Protein AF-A0A2M7TSV4-F1 (afdb_monomer_lite)

Foldseek 3Di:
DFWFDWDDDPVLVVVLLVLQQVLCCVQQVGSPDDDDPVCCVVCHDSSVSVVPVVVVVVSVVSVVVSVVPGDIDIQFDDDPPV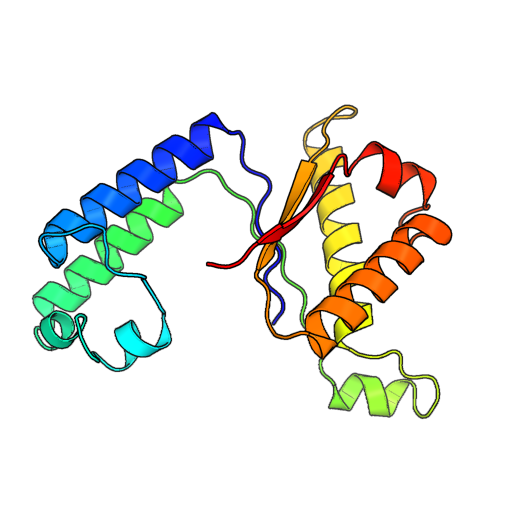VQCVVQPPNRDDRVLVRLLRSLVVQLVVQVVVHDQAADETEAEDDDPVVVVVSVVSVVVCCVANHPPGGNVSSPSRYPYYYYDYD

Secondary structure (DSSP, 8-state):
-EEEPP---HHHHHHHHHHHHHHHHHHHSSS-----HHHHHHT-GGGGGGGSHHHHHHHHHHHHHHHHTS----EEE---HHHHHHHHGGG---HHHHHHHHHHHHHHHHHHHT-TT--EEEEEE---HHHHHHHHHHHHHHHHH--SSS-HHHHHHHEEEEEEE--

Organism: NCBI:txid1974871

Radius of gyration: 19.02 Å; chains: 1; bounding box: 45×38×47 Å

Structure (mmCIF, N/CA/C/O backbone):
data_AF-A0A2M7TSV4-F1
#
_entry.id   AF-A0A2M7TSV4-F1
#
loop_
_atom_site.group_PDB
_atom_site.id
_atom_site.type_symbol
_atom_site.label_atom_id
_atom_site.label_alt_id
_atom_site.label_comp_id
_atom_site.label_asym_id
_atom_site.label_entity_id
_atom_site.label_seq_id
_atom_site.pdbx_PDB_ins_code
_atom_site.Cartn_x
_atom_site.Cartn_y
_atom_site.Cartn_z
_atom_site.occupancy
_atom_site.B_iso_or_equiv
_atom_site.auth_seq_id
_atom_site.auth_comp_id
_atom_site.auth_asym_id
_atom_site.auth_atom_id
_atom_site.pdbx_PDB_model_num
ATOM 1 N N . MET A 1 1 ? -5.147 -7.990 -4.553 1.00 28.11 1 MET A N 1
ATOM 2 C CA . MET A 1 1 ? -5.064 -6.546 -4.276 1.00 28.11 1 MET A CA 1
ATOM 3 C C . MET A 1 1 ? -3.829 -6.333 -3.425 1.00 28.11 1 MET A C 1
ATOM 5 O O . MET A 1 1 ? -3.872 -6.583 -2.229 1.00 28.11 1 MET A O 1
ATOM 9 N N . SER A 1 2 ? -2.704 -6.024 -4.063 1.00 27.33 2 SER A N 1
ATOM 10 C CA . SER A 1 2 ? -1.482 -5.649 -3.352 1.00 27.33 2 SER A CA 1
ATOM 11 C C . SER A 1 2 ? -1.491 -4.129 -3.290 1.00 27.33 2 SER A C 1
ATOM 13 O O . SER A 1 2 ? -1.331 -3.475 -4.317 1.00 27.33 2 SER A O 1
ATOM 15 N N . ILE A 1 3 ? -1.805 -3.581 -2.119 1.00 33.69 3 ILE A N 1
ATOM 16 C CA . ILE A 1 3 ? -1.707 -2.145 -1.860 1.00 33.69 3 ILE A CA 1
ATOM 17 C C . ILE A 1 3 ? -0.240 -1.903 -1.537 1.00 33.69 3 ILE A C 1
ATOM 19 O O . ILE A 1 3 ? 0.254 -2.407 -0.529 1.00 33.69 3 ILE A O 1
ATOM 23 N N . VAL A 1 4 ? 0.471 -1.199 -2.408 1.00 36.97 4 VAL A N 1
ATOM 24 C CA . VAL A 1 4 ? 1.818 -0.738 -2.080 1.00 36.97 4 VAL A CA 1
ATOM 25 C C . VAL A 1 4 ? 1.688 0.648 -1.480 1.00 36.97 4 VAL A C 1
ATOM 27 O O . VAL A 1 4 ? 0.971 1.504 -1.999 1.00 36.97 4 VAL A O 1
ATOM 30 N N . ARG A 1 5 ? 2.309 0.795 -0.308 1.00 40.06 5 ARG A N 1
ATOM 31 C CA . ARG A 1 5 ? 2.242 1.985 0.533 1.00 40.06 5 ARG A CA 1
ATOM 32 C C . ARG A 1 5 ? 2.796 3.204 -0.216 1.00 40.06 5 ARG A C 1
ATOM 34 O O . ARG A 1 5 ? 3.736 3.111 -0.998 1.00 40.06 5 ARG A O 1
ATOM 41 N N . SER A 1 6 ? 2.118 4.311 0.037 1.00 48.00 6 SER A N 1
ATOM 42 C CA . SER A 1 6 ? 2.206 5.635 -0.568 1.00 48.00 6 SER A CA 1
ATOM 43 C C . SER A 1 6 ? 3.559 6.322 -0.394 1.00 48.00 6 SER A C 1
ATOM 45 O O . SER A 1 6 ? 4.220 6.181 0.633 1.00 48.00 6 SER A O 1
ATOM 47 N N . SER A 1 7 ? 3.916 7.150 -1.375 1.00 50.16 7 SER A N 1
ATOM 48 C CA . SER A 1 7 ? 4.889 8.226 -1.198 1.00 50.16 7 SER A CA 1
ATOM 49 C C . SER A 1 7 ? 4.257 9.285 -0.292 1.00 50.16 7 SER A C 1
ATOM 51 O O . SER A 1 7 ? 3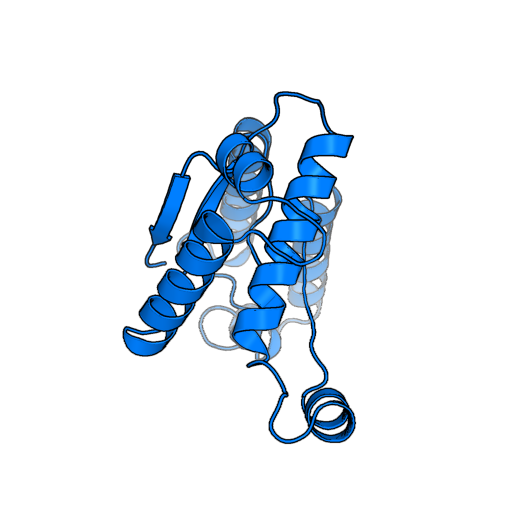.296 9.938 -0.696 1.00 50.16 7 SER A O 1
ATOM 53 N N . PHE A 1 8 ? 4.746 9.416 0.937 1.00 57.81 8 PHE A N 1
ATOM 54 C CA . PHE A 1 8 ? 4.425 10.544 1.806 1.00 57.81 8 PHE A CA 1
ATOM 55 C C . PHE A 1 8 ? 5.632 11.471 1.860 1.00 57.81 8 PHE A C 1
ATOM 57 O O . PHE A 1 8 ? 6.762 10.997 1.983 1.00 57.81 8 PHE A O 1
ATOM 64 N N . GLU A 1 9 ? 5.395 12.779 1.848 1.00 72.31 9 GLU A N 1
ATOM 65 C CA . GLU A 1 9 ? 6.345 13.666 2.512 1.00 72.31 9 GLU A CA 1
ATOM 66 C C . GLU A 1 9 ? 6.272 13.377 4.018 1.00 72.31 9 GLU A C 1
ATOM 68 O O . GLU A 1 9 ? 5.189 13.167 4.568 1.00 72.31 9 GLU A O 1
ATOM 73 N N . GLU A 1 10 ? 7.422 13.289 4.683 1.00 77.38 10 GLU A N 1
ATOM 74 C CA . GLU A 1 10 ? 7.513 12.827 6.076 1.00 77.38 10 GLU A CA 1
ATOM 75 C C . GLU A 1 10 ? 6.616 13.638 7.027 1.00 77.38 10 GLU A C 1
ATOM 77 O O . GLU A 1 10 ? 5.947 13.075 7.896 1.00 77.38 10 GLU A O 1
ATOM 82 N N . SER A 1 11 ? 6.513 14.945 6.786 1.00 83.81 11 SER A N 1
ATOM 83 C CA . SER A 1 11 ? 5.626 15.864 7.504 1.00 83.81 11 SER A CA 1
ATOM 84 C C . SER A 1 11 ? 4.142 15.492 7.380 1.00 83.81 11 SER A C 1
ATOM 86 O O . SER A 1 11 ? 3.413 15.535 8.370 1.00 83.81 11 SER A O 1
ATOM 88 N N . GLU A 1 12 ? 3.683 15.083 6.197 1.00 86.56 12 GLU A N 1
ATOM 89 C CA . GLU A 1 12 ? 2.294 14.677 5.959 1.00 86.56 12 GLU A CA 1
ATOM 90 C C . GLU A 1 12 ? 1.979 13.328 6.608 1.00 86.56 12 GLU A C 1
ATOM 92 O O . GLU A 1 12 ? 0.894 13.139 7.164 1.00 86.56 12 GLU A O 1
ATOM 97 N N . LEU A 1 13 ? 2.945 12.403 6.625 1.00 86.12 13 LEU A N 1
ATOM 98 C CA . LEU A 1 13 ? 2.794 11.136 7.339 1.00 86.12 13 LEU A CA 1
ATOM 99 C C . LEU A 1 13 ? 2.637 11.348 8.850 1.00 86.12 13 LEU A C 1
ATOM 101 O O . LEU A 1 13 ? 1.805 10.682 9.470 1.00 86.12 13 LEU A O 1
ATOM 105 N N . ILE A 1 14 ? 3.424 12.249 9.445 1.00 90.81 14 ILE A N 1
ATOM 106 C CA . ILE A 1 14 ? 3.338 12.576 10.877 1.00 90.81 14 ILE A CA 1
ATOM 107 C C . ILE A 1 14 ? 1.958 13.157 11.201 1.00 90.81 14 ILE A C 1
ATOM 109 O O . ILE A 1 14 ? 1.260 12.610 12.055 1.00 90.81 14 ILE A O 1
ATOM 113 N N . LYS A 1 15 ? 1.504 14.164 10.441 1.00 92.69 15 LYS A N 1
ATOM 114 C CA . LYS A 1 15 ? 0.168 14.763 10.612 1.00 92.69 15 LYS A CA 1
ATOM 115 C C . LYS A 1 15 ? -0.952 13.729 10.498 1.00 92.69 15 LYS A C 1
ATOM 117 O O . LYS A 1 15 ? -1.884 13.725 11.301 1.00 92.69 15 LYS A O 1
ATOM 122 N N . LEU A 1 16 ? -0.880 12.833 9.509 1.00 93.25 16 LEU A N 1
ATOM 123 C CA . LEU A 1 16 ? -1.876 11.773 9.345 1.00 93.25 16 LEU A CA 1
ATOM 124 C C . LEU A 1 16 ? -1.867 10.809 10.540 1.00 93.25 16 LEU A C 1
ATOM 126 O O . LEU A 1 16 ? -2.933 10.441 11.032 1.00 93.25 16 LEU A O 1
ATOM 130 N N . LYS A 1 17 ? -0.689 10.411 11.037 1.00 92.94 17 LYS A N 1
ATOM 131 C CA . LYS A 1 17 ? -0.575 9.545 12.221 1.00 92.94 17 LYS A CA 1
ATOM 132 C C . LYS A 1 17 ? -1.201 10.187 13.458 1.00 92.94 17 LYS A C 1
ATOM 134 O O . LYS A 1 17 ? -1.932 9.502 14.169 1.00 92.94 17 LYS A O 1
ATOM 139 N N . GLU A 1 18 ? -0.965 11.476 13.681 1.00 95.62 18 GLU A N 1
ATOM 140 C CA . GLU A 1 18 ? -1.560 12.236 14.787 1.00 95.62 18 GLU A CA 1
ATOM 141 C C . GLU A 1 18 ? -3.087 12.292 14.670 1.00 95.62 18 GLU A C 1
ATOM 143 O O . GLU A 1 18 ? -3.787 11.906 15.607 1.00 95.62 18 GLU A O 1
ATOM 148 N N . LYS A 1 19 ? -3.618 12.660 13.492 1.00 96.81 19 LYS A N 1
ATOM 149 C CA . LYS A 1 19 ? -5.069 12.663 13.227 1.00 96.81 19 LYS A CA 1
ATOM 150 C C . LYS A 1 19 ? -5.700 11.290 13.481 1.00 96.81 19 LYS A C 1
ATOM 152 O O . LYS A 1 19 ? -6.769 11.203 14.081 1.00 96.81 19 LYS A O 1
ATOM 157 N N . ILE A 1 20 ? -5.040 10.210 13.056 1.00 97.06 20 ILE A N 1
ATOM 158 C CA . ILE A 1 20 ? -5.514 8.836 13.273 1.00 97.06 20 ILE A CA 1
ATOM 159 C C . ILE A 1 20 ? -5.402 8.415 14.746 1.00 97.06 20 ILE A C 1
ATOM 161 O O . ILE A 1 20 ? -6.279 7.702 15.232 1.00 97.06 20 ILE A O 1
ATOM 165 N N . SER A 1 21 ? -4.364 8.833 15.477 1.00 97.44 21 SER A N 1
ATOM 166 C CA . SER A 1 21 ? -4.258 8.570 16.922 1.00 97.44 21 SER A CA 1
ATOM 167 C C . SER A 1 21 ? -5.376 9.276 17.691 1.00 97.44 21 SER A C 1
ATOM 169 O O . SER A 1 21 ? -6.081 8.627 18.468 1.00 97.44 21 SER A O 1
ATOM 171 N N . GLN A 1 22 ? -5.632 10.555 17.400 1.00 98.00 22 GLN A N 1
ATOM 172 C CA . GLN A 1 22 ? -6.738 11.291 18.013 1.00 98.00 22 GLN A CA 1
ATOM 173 C C . GLN A 1 22 ? -8.092 10.652 17.685 1.00 98.00 22 GLN A C 1
ATOM 175 O O . GLN A 1 22 ? -8.882 10.393 18.589 1.00 98.00 22 GLN A O 1
ATOM 180 N N . PHE A 1 23 ? -8.322 10.299 16.417 1.00 98.31 23 PHE A N 1
ATOM 181 C CA . PHE A 1 23 ? -9.525 9.582 15.991 1.00 98.31 23 PHE A CA 1
ATOM 182 C C . PHE A 1 23 ? -9.746 8.302 16.807 1.00 98.31 23 PHE A C 1
ATOM 184 O O . PHE A 1 23 ? -10.843 8.058 17.305 1.00 98.31 23 PHE A O 1
ATOM 191 N N . LYS A 1 24 ? -8.705 7.483 16.998 1.00 98.19 24 LYS A N 1
ATOM 192 C CA . LYS A 1 24 ? -8.822 6.264 17.809 1.00 98.19 24 LYS A CA 1
ATOM 193 C C . LYS A 1 24 ? -9.138 6.581 19.273 1.00 98.19 24 LYS A C 1
ATOM 195 O O . LYS A 1 24 ? -10.013 5.935 19.844 1.00 98.19 24 LYS A O 1
ATOM 200 N N . ASN A 1 25 ? -8.501 7.594 19.859 1.00 97.75 25 ASN A N 1
ATOM 201 C CA . ASN A 1 25 ? -8.796 8.029 21.225 1.00 97.75 25 ASN A CA 1
ATOM 202 C C . ASN A 1 25 ? -10.249 8.497 21.394 1.00 97.75 25 ASN A C 1
ATOM 204 O O . ASN A 1 25 ? -10.893 8.134 22.378 1.00 97.75 25 ASN A O 1
ATOM 208 N N . ASP A 1 26 ? -10.805 9.227 20.430 1.00 97.38 26 ASP A N 1
ATOM 209 C CA . ASP A 1 26 ? -12.178 9.732 20.518 1.00 97.38 26 ASP A CA 1
ATOM 210 C C . ASP A 1 26 ? -13.205 8.592 20.619 1.00 97.38 26 ASP A C 1
ATOM 212 O O . ASP A 1 26 ? -14.100 8.643 21.474 1.00 97.38 26 ASP A O 1
ATOM 216 N N . PHE A 1 27 ? -13.037 7.544 19.802 1.00 97.69 27 PHE A N 1
ATOM 217 C CA . PHE A 1 27 ? -13.962 6.407 19.718 1.00 97.69 27 PHE A CA 1
ATOM 218 C C . PHE A 1 27 ? -13.666 5.278 20.714 1.00 97.69 27 PHE A C 1
ATOM 220 O O . PHE A 1 27 ? -14.603 4.695 21.254 1.00 97.69 27 PHE A O 1
ATOM 227 N N . PHE A 1 28 ? -12.394 4.970 20.979 1.00 97.00 28 PHE A N 1
ATOM 228 C CA . PHE A 1 28 ? -11.986 3.790 21.756 1.00 97.00 28 PHE A CA 1
ATOM 229 C C . PHE A 1 28 ? -11.308 4.122 23.089 1.00 97.00 28 PHE A C 1
ATOM 231 O O . PHE A 1 28 ? -10.999 3.208 23.846 1.00 97.00 28 PHE A O 1
ATOM 238 N N . LYS A 1 29 ? -11.060 5.408 23.383 1.00 96.69 29 LYS A N 1
ATOM 239 C CA . LYS A 1 29 ? -10.314 5.879 24.573 1.00 96.69 29 LYS A CA 1
ATOM 240 C C . LYS A 1 29 ? -8.878 5.347 24.661 1.00 96.69 29 LYS A C 1
ATOM 242 O O . LYS A 1 29 ? -8.271 5.344 25.725 1.00 96.69 29 LYS A O 1
ATOM 247 N N . THR A 1 30 ? -8.345 4.894 23.531 1.00 95.69 30 THR A N 1
ATOM 248 C CA . THR A 1 30 ? -6.962 4.455 23.351 1.00 95.69 30 THR A CA 1
ATOM 249 C C . THR A 1 30 ? -6.608 4.522 21.869 1.00 95.69 30 THR A C 1
ATOM 251 O O . THR A 1 30 ? -7.477 4.369 21.008 1.00 95.69 30 THR A O 1
ATOM 254 N N . ASP A 1 31 ? -5.330 4.692 21.549 1.00 95.38 31 ASP A N 1
ATOM 255 C CA . ASP A 1 31 ? -4.808 4.596 20.190 1.00 95.38 31 ASP A CA 1
ATOM 256 C C . ASP A 1 31 ? -4.184 3.230 19.866 1.00 95.38 31 ASP A C 1
ATOM 258 O O . ASP A 1 31 ? -3.696 3.027 18.755 1.00 95.38 31 ASP A O 1
ATOM 262 N N . ASN A 1 32 ? -4.282 2.253 20.765 1.00 94.88 32 ASN A N 1
ATOM 263 C CA . ASN A 1 32 ? -3.748 0.907 20.542 1.00 94.88 32 ASN A CA 1
ATOM 264 C C . ASN A 1 32 ? -4.607 0.043 19.598 1.00 94.88 32 ASN A C 1
ATOM 266 O O . ASN A 1 32 ? -4.199 -1.052 19.216 1.00 94.88 32 ASN A O 1
ATOM 270 N N . ILE A 1 33 ? -5.795 0.515 19.200 1.00 94.75 33 ILE A N 1
ATOM 271 C CA . ILE A 1 33 ? -6.682 -0.226 18.293 1.00 94.75 33 ILE A CA 1
ATOM 272 C C . ILE A 1 33 ? -6.183 -0.131 16.847 1.00 94.75 33 ILE A C 1
ATOM 274 O O . ILE A 1 33 ? -6.070 0.958 16.278 1.00 94.75 33 ILE A O 1
ATOM 278 N N . ILE A 1 34 ? -5.941 -1.278 16.210 1.00 93.25 34 ILE A N 1
ATOM 279 C CA . ILE A 1 34 ? -5.619 -1.339 14.781 1.00 93.25 34 ILE A CA 1
ATOM 280 C C . ILE A 1 34 ? -6.917 -1.314 13.965 1.00 93.25 34 ILE A C 1
ATOM 282 O O . ILE A 1 34 ? -7.835 -2.100 14.184 1.00 93.25 34 ILE A O 1
ATOM 286 N N . LEU A 1 35 ? -7.000 -0.400 12.996 1.00 94.88 35 LEU A N 1
ATOM 287 C CA . LEU A 1 35 ? -8.188 -0.192 12.164 1.00 94.88 35 LEU A CA 1
ATOM 288 C C . LEU A 1 35 ? -8.273 -1.213 11.018 1.00 94.88 35 LEU A C 1
ATOM 290 O O . LEU A 1 35 ? -8.063 -0.882 9.849 1.00 94.88 35 LEU A O 1
ATOM 294 N N . HIS A 1 36 ? -8.600 -2.467 11.325 1.00 93.00 36 HIS A N 1
ATOM 295 C CA . HIS A 1 36 ? -8.823 -3.473 10.289 1.00 93.00 36 HIS A CA 1
ATOM 296 C C . HIS A 1 36 ? -10.245 -3.390 9.725 1.00 93.00 36 HIS A C 1
ATOM 298 O O . HIS A 1 36 ? -11.246 -3.585 10.414 1.00 93.00 36 HIS A O 1
ATOM 304 N N . SER A 1 37 ? -10.346 -3.194 8.408 1.00 92.62 37 SER A N 1
ATOM 305 C CA . SER A 1 37 ? -11.642 -3.052 7.726 1.00 92.62 37 SER A CA 1
ATOM 306 C C . SER A 1 37 ? -12.601 -4.234 7.944 1.00 92.62 37 SER A C 1
ATOM 308 O O . SER A 1 37 ? -13.815 -4.056 7.878 1.00 92.62 37 SER A O 1
ATOM 310 N N . LYS A 1 38 ? -12.077 -5.445 8.186 1.00 93.88 38 LYS A N 1
ATOM 311 C CA . LYS A 1 38 ? -12.883 -6.643 8.448 1.00 93.88 38 LYS A CA 1
ATOM 312 C C . LYS A 1 38 ? -13.618 -6.534 9.784 1.00 93.88 38 LYS A C 1
ATOM 314 O O . LYS A 1 38 ? -14.833 -6.722 9.782 1.00 93.88 38 LYS A O 1
ATOM 319 N N . GLU A 1 39 ? -12.916 -6.220 10.872 1.00 96.12 39 GLU A N 1
ATOM 320 C CA . GLU A 1 39 ? -13.538 -6.055 12.190 1.00 96.12 39 GLU A CA 1
ATOM 321 C C . GLU A 1 39 ? -14.476 -4.847 12.220 1.00 96.12 39 GLU A C 1
ATOM 323 O O . GLU A 1 39 ? -15.599 -4.976 12.699 1.00 96.12 39 GLU A O 1
ATOM 328 N N . ILE A 1 40 ? -14.097 -3.726 11.590 1.00 96.88 40 ILE A N 1
ATOM 329 C CA . ILE A 1 40 ? -14.970 -2.544 11.462 1.00 96.88 40 ILE A CA 1
ATOM 330 C C . ILE A 1 40 ? -16.299 -2.911 10.779 1.00 96.88 40 ILE A C 1
ATOM 332 O O . ILE A 1 40 ? -17.372 -2.547 11.259 1.00 96.88 40 ILE A O 1
ATOM 336 N N . ARG A 1 41 ? -16.260 -3.635 9.647 1.00 95.56 41 ARG A N 1
ATOM 337 C CA . ARG A 1 41 ? -17.485 -4.021 8.916 1.00 95.56 41 ARG A CA 1
ATOM 338 C C . ARG A 1 41 ? -18.353 -4.993 9.703 1.00 95.56 41 ARG A C 1
ATOM 340 O O . ARG A 1 41 ? -19.575 -4.887 9.634 1.00 95.56 41 ARG A O 1
ATOM 347 N N . LYS A 1 42 ? -17.725 -5.946 10.393 1.00 96.31 42 LYS A N 1
ATOM 348 C CA . LYS A 1 42 ? -18.416 -6.959 11.198 1.00 96.31 42 LYS A CA 1
ATOM 349 C C . LYS A 1 42 ? -18.849 -6.449 12.576 1.00 96.31 42 LYS A C 1
ATOM 351 O O . LYS A 1 42 ? -19.563 -7.178 13.252 1.00 96.31 42 LYS A O 1
ATOM 356 N N . CYS A 1 43 ? -18.444 -5.236 12.960 1.00 96.44 43 CYS A N 1
ATOM 357 C CA . CYS A 1 43 ? -18.592 -4.706 14.316 1.00 96.44 43 CYS A CA 1
ATOM 358 C C . CYS A 1 43 ? -18.037 -5.686 15.370 1.00 96.44 43 CYS A C 1
ATOM 360 O O . CYS A 1 43 ? -18.696 -5.986 16.360 1.00 96.44 43 CYS A O 1
ATOM 362 N N . ASP A 1 44 ? -16.843 -6.227 15.118 1.00 95.44 44 ASP A N 1
ATOM 363 C CA . ASP A 1 44 ? -16.216 -7.263 15.949 1.00 95.44 44 ASP A CA 1
ATOM 364 C C . ASP A 1 44 ? -15.190 -6.669 16.932 1.00 95.44 44 ASP A C 1
ATOM 366 O O . ASP A 1 44 ? -14.616 -5.608 16.677 1.00 95.44 44 ASP A O 1
ATOM 370 N N . GLY A 1 45 ? -14.951 -7.343 18.059 1.00 95.88 45 GLY A N 1
ATOM 371 C CA . GLY A 1 45 ? -14.010 -6.907 19.098 1.00 95.88 45 GLY A CA 1
ATOM 372 C C . GLY A 1 45 ? -14.259 -5.470 19.577 1.00 95.88 45 GLY A C 1
ATOM 373 O O . GLY A 1 45 ? -15.376 -5.098 19.931 1.00 95.88 45 GLY A O 1
ATOM 374 N N . SER A 1 46 ? -13.224 -4.625 19.551 1.00 95.88 46 SER A N 1
ATOM 375 C CA . SER A 1 46 ? -13.325 -3.209 19.949 1.00 95.88 46 SER A CA 1
ATOM 376 C C . SER A 1 46 ? -14.308 -2.390 19.100 1.00 95.88 46 SER A C 1
ATOM 378 O O . SER A 1 46 ? -14.718 -1.309 19.514 1.00 95.88 46 SER A O 1
ATOM 380 N N . PHE A 1 47 ? -14.725 -2.892 17.931 1.00 97.69 47 PHE A N 1
ATOM 381 C CA . PHE A 1 47 ? -15.656 -2.214 17.026 1.00 97.69 47 PHE A CA 1
ATOM 382 C C . PHE A 1 47 ? -17.132 -2.524 17.309 1.00 97.69 47 PHE A C 1
ATOM 384 O O . PHE A 1 47 ? -17.998 -2.039 16.581 1.00 97.69 47 PHE A O 1
ATOM 391 N N . GLN A 1 48 ? -17.449 -3.267 18.374 1.00 97.25 48 GLN A N 1
ATOM 392 C CA . GLN A 1 48 ? -18.834 -3.479 18.817 1.00 97.25 48 GLN A CA 1
ATOM 393 C C . GLN A 1 48 ? -19.561 -2.163 19.145 1.00 97.25 48 GLN A C 1
ATOM 395 O O . GLN A 1 48 ? -20.774 -2.075 18.973 1.00 97.25 48 GLN A O 1
ATOM 400 N N . ILE A 1 49 ? -18.837 -1.093 19.503 1.00 96.44 49 ILE A N 1
ATOM 401 C CA . ILE A 1 49 ? -19.414 0.255 19.664 1.00 96.44 49 ILE A CA 1
ATOM 402 C C . ILE A 1 49 ? -20.167 0.734 18.407 1.00 96.44 49 ILE A C 1
ATOM 404 O O . ILE A 1 49 ? -21.083 1.543 18.495 1.00 96.44 49 ILE A O 1
ATOM 408 N N . LEU A 1 50 ? -19.821 0.204 17.228 1.00 97.56 50 LEU A N 1
ATOM 409 C CA . LEU A 1 50 ? -20.433 0.555 15.948 1.00 97.56 50 LEU A CA 1
ATOM 410 C C . LEU A 1 50 ? -21.768 -0.171 15.693 1.00 97.56 50 LEU A C 1
ATOM 412 O O . LEU A 1 50 ? -22.301 -0.080 14.586 1.00 97.56 50 LEU A O 1
ATOM 416 N N . PHE A 1 51 ? -22.314 -0.907 16.668 1.00 96.88 51 PHE A N 1
ATOM 417 C CA .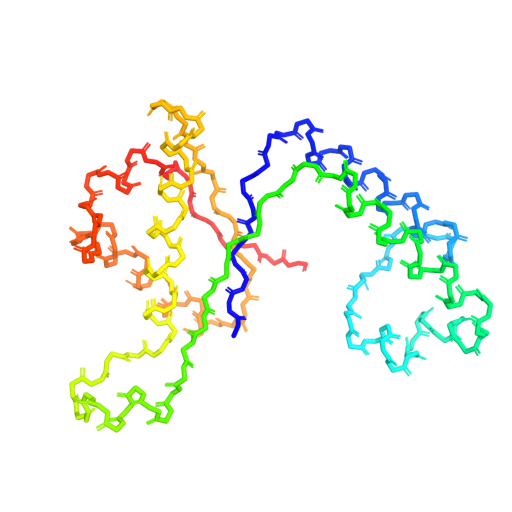 PHE A 1 51 ? -23.724 -1.316 16.635 1.00 96.88 51 PHE A CA 1
ATOM 418 C C . PHE A 1 51 ? -24.670 -0.122 16.813 1.00 96.88 51 PHE A C 1
ATOM 420 O O . PHE A 1 51 ? -25.769 -0.138 16.259 1.00 96.88 51 PHE A O 1
ATOM 427 N N . ASP A 1 52 ? -24.229 0.941 17.494 1.00 97.38 52 ASP A N 1
ATOM 428 C CA . ASP A 1 52 ? -24.913 2.232 17.457 1.00 97.38 52 ASP A CA 1
ATOM 429 C C . ASP A 1 52 ? -24.746 2.852 16.060 1.00 97.38 52 ASP A C 1
ATOM 431 O O . ASP A 1 52 ? -23.647 3.221 15.637 1.00 97.38 52 ASP A O 1
ATOM 435 N N . LEU A 1 53 ? -25.855 2.971 15.326 1.00 96.19 53 LEU A N 1
ATOM 436 C CA . LEU A 1 53 ? -25.866 3.475 13.953 1.00 96.19 53 LEU A CA 1
ATOM 437 C C . LEU A 1 53 ? -25.482 4.958 13.851 1.00 96.19 53 LEU A C 1
ATOM 439 O O . LEU A 1 53 ? -24.872 5.355 12.854 1.00 96.19 53 LEU A O 1
ATOM 443 N N . ASN A 1 54 ? -25.791 5.769 14.865 1.00 97.75 54 ASN A N 1
ATOM 444 C CA . ASN A 1 54 ? -25.390 7.173 14.899 1.00 97.75 54 ASN A CA 1
ATOM 445 C C . ASN A 1 54 ? -23.880 7.279 15.113 1.00 97.75 54 ASN A C 1
ATOM 447 O O . ASN A 1 54 ? -23.199 8.000 14.376 1.00 97.75 54 ASN A O 1
ATOM 451 N N . LEU A 1 55 ? -23.342 6.498 16.055 1.00 97.50 55 LEU A N 1
ATOM 452 C CA . LEU A 1 55 ? -21.903 6.446 16.299 1.00 97.50 55 LEU A CA 1
ATOM 453 C C . LEU A 1 55 ? -21.150 5.891 15.086 1.00 97.50 55 LEU A C 1
ATOM 455 O O . LEU A 1 55 ? -20.131 6.449 14.688 1.00 97.50 55 LEU A O 1
ATOM 459 N N . LYS A 1 56 ? -21.686 4.852 14.437 1.00 97.50 56 LYS A N 1
ATOM 460 C CA . LYS A 1 56 ? -21.142 4.283 13.199 1.00 97.50 56 LYS A CA 1
ATOM 461 C C . LYS A 1 56 ? -21.090 5.313 12.079 1.00 97.50 56 LYS A C 1
ATOM 463 O O . LYS A 1 56 ? -20.060 5.448 11.421 1.00 97.50 56 LYS A O 1
ATOM 468 N N . LYS A 1 57 ? -22.171 6.066 11.866 1.00 97.88 57 LYS A N 1
ATOM 469 C CA . LYS A 1 57 ? -22.204 7.139 10.864 1.00 97.88 57 LYS A CA 1
ATOM 470 C C . LYS A 1 57 ? -21.139 8.198 11.157 1.00 97.88 57 LYS A C 1
ATOM 472 O O . LYS A 1 57 ? -20.402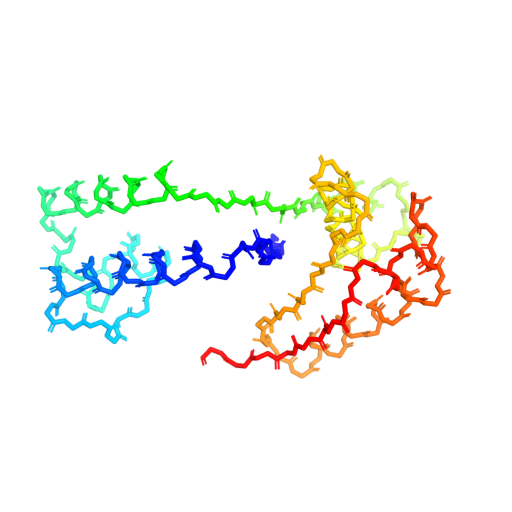 8.573 10.247 1.00 97.88 57 LYS A O 1
ATOM 477 N N . LYS A 1 58 ? -21.016 8.632 12.417 1.00 98.19 58 LYS A N 1
ATOM 478 C CA . LYS A 1 58 ? -19.972 9.576 12.847 1.00 98.19 58 LYS A CA 1
ATOM 479 C C . LYS A 1 58 ? -18.568 9.015 12.594 1.00 98.19 58 LYS A C 1
ATOM 481 O O . LYS A 1 58 ? -17.752 9.698 11.991 1.00 98.19 58 LYS A O 1
ATOM 486 N N . PHE A 1 59 ? -18.319 7.759 12.967 1.00 98.25 59 PHE A N 1
ATOM 487 C CA . PHE A 1 59 ? -17.044 7.065 12.759 1.00 98.25 59 PHE A CA 1
ATOM 488 C C . PHE A 1 59 ? -16.595 7.101 11.297 1.00 98.25 59 PHE A C 1
ATOM 490 O O . PHE A 1 59 ? -15.471 7.502 11.004 1.00 98.25 59 PHE A O 1
ATOM 497 N N . TYR A 1 60 ? -17.476 6.723 10.367 1.00 97.69 60 TYR A N 1
ATOM 498 C CA . TYR A 1 60 ? -17.142 6.748 8.942 1.00 97.69 60 TYR A CA 1
ATOM 499 C C . TYR A 1 60 ? -16.957 8.168 8.411 1.00 97.69 60 TYR A C 1
ATOM 501 O O . TYR A 1 60 ? -16.035 8.395 7.634 1.00 97.69 60 TYR A O 1
ATOM 509 N N . ASN A 1 61 ? -17.795 9.121 8.824 1.00 98.25 61 ASN A N 1
ATOM 510 C CA . ASN A 1 61 ? -17.667 10.511 8.390 1.00 98.25 61 ASN A CA 1
ATOM 511 C C . ASN A 1 61 ? -16.330 11.120 8.827 1.00 98.25 61 ASN A C 1
ATOM 513 O O . ASN A 1 61 ? -15.637 11.713 8.003 1.00 98.25 61 ASN A O 1
ATOM 517 N N . ASP A 1 62 ? -15.947 10.928 10.089 1.00 98.12 62 ASP A N 1
ATOM 518 C CA . ASP A 1 62 ? -14.704 11.467 10.641 1.00 98.12 62 ASP A CA 1
ATOM 519 C C . ASP A 1 62 ? -13.479 10.807 9.989 1.00 98.12 62 ASP A C 1
ATOM 521 O O . ASP A 1 62 ? -12.549 11.502 9.576 1.00 98.12 62 ASP A O 1
ATOM 525 N N . LEU A 1 63 ? -13.500 9.479 9.806 1.00 96.88 63 LEU A N 1
ATOM 526 C CA . LEU A 1 63 ? -12.418 8.764 9.124 1.00 96.88 63 LEU A CA 1
ATOM 527 C C . LEU A 1 63 ? -12.281 9.209 7.663 1.00 96.88 63 LEU A C 1
ATOM 529 O O . LEU A 1 63 ? -11.176 9.490 7.201 1.00 96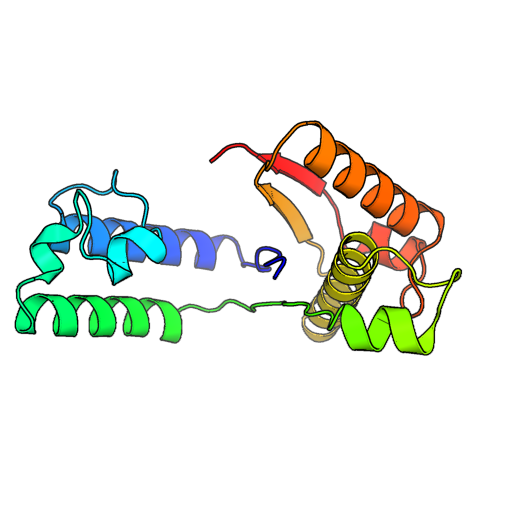.88 63 LEU A O 1
ATOM 533 N N . ASN A 1 64 ? -13.399 9.312 6.939 1.00 96.00 64 ASN A N 1
ATOM 534 C CA . ASN A 1 64 ? -13.404 9.770 5.550 1.00 96.00 64 ASN A CA 1
ATOM 535 C C . ASN A 1 64 ? -12.887 11.204 5.435 1.00 96.00 64 ASN A C 1
ATOM 537 O O . ASN A 1 64 ? -12.121 11.491 4.519 1.00 96.00 64 ASN A O 1
ATOM 541 N N . LYS A 1 65 ? -13.252 12.082 6.376 1.00 97.19 65 LYS A N 1
ATOM 542 C CA . LYS A 1 65 ? -12.753 13.456 6.426 1.00 97.19 65 LYS A CA 1
ATOM 543 C C . LYS A 1 65 ? -11.232 13.483 6.571 1.00 97.19 65 LYS A C 1
ATOM 545 O O . LYS A 1 65 ? -10.567 14.100 5.741 1.00 97.19 65 LYS A O 1
ATOM 550 N N . ILE A 1 66 ? -10.680 12.744 7.540 1.00 96.31 66 ILE A N 1
ATOM 551 C CA . ILE A 1 66 ? -9.224 12.635 7.737 1.00 96.31 66 ILE A CA 1
ATOM 552 C C . ILE A 1 66 ? -8.538 12.183 6.447 1.00 96.31 66 ILE A C 1
ATOM 554 O O . ILE A 1 66 ? -7.568 12.809 6.024 1.00 96.31 66 ILE A O 1
ATOM 558 N N . LEU A 1 67 ? -9.049 11.131 5.802 1.00 92.50 67 LEU A N 1
ATOM 559 C CA . LEU A 1 67 ? -8.471 10.608 4.564 1.00 92.50 67 LEU A CA 1
ATOM 560 C C . LEU A 1 67 ? -8.575 11.609 3.405 1.00 92.50 67 LEU A C 1
ATOM 562 O O . LEU A 1 67 ? -7.614 11.755 2.660 1.00 92.50 67 LEU A O 1
ATOM 566 N N . SER A 1 68 ? -9.699 12.316 3.268 1.00 92.56 68 SER A N 1
ATOM 567 C CA . SER A 1 68 ? -9.917 13.287 2.185 1.00 92.56 68 SER A CA 1
ATOM 568 C C . SER A 1 68 ? -9.053 14.544 2.298 1.00 92.56 68 SER A C 1
ATOM 570 O O . SER A 1 68 ? -8.695 15.136 1.286 1.00 92.56 68 SER A O 1
ATOM 572 N N . GLU A 1 69 ? -8.703 14.942 3.521 1.00 92.88 69 GLU A N 1
ATOM 573 C CA . GLU A 1 69 ? -7.858 16.109 3.792 1.00 92.88 69 GLU A CA 1
ATOM 574 C C . GLU A 1 69 ? -6.362 15.774 3.806 1.00 92.88 69 GLU A C 1
ATOM 576 O O . GLU A 1 69 ? -5.533 16.669 3.964 1.00 92.88 69 GLU A O 1
ATOM 581 N N . SER A 1 70 ? -6.002 14.493 3.723 1.00 90.44 70 SER A N 1
ATOM 582 C CA . SER A 1 70 ? -4.610 14.057 3.811 1.00 90.44 70 SER A CA 1
ATOM 583 C C . SER A 1 70 ? -3.983 13.975 2.427 1.00 90.44 70 SER A C 1
ATOM 585 O O . SER A 1 70 ? -4.565 13.413 1.502 1.00 90.44 70 SER A O 1
ATOM 587 N N . ASN A 1 71 ? -2.761 14.485 2.288 1.00 88.06 71 ASN A N 1
ATOM 588 C CA . ASN A 1 71 ? -2.057 14.476 1.014 1.00 88.06 71 ASN A CA 1
ATOM 589 C C . ASN A 1 71 ? -1.271 13.171 0.829 1.00 88.06 71 ASN A C 1
ATOM 591 O O . ASN A 1 71 ? -0.141 13.029 1.300 1.00 88.06 71 ASN A O 1
ATOM 595 N N . PHE A 1 72 ? -1.876 12.193 0.156 1.00 85.62 72 PHE A N 1
ATOM 596 C CA . PHE A 1 72 ? -1.202 10.950 -0.206 1.00 85.62 72 PHE A CA 1
ATOM 597 C C . PHE A 1 72 ? -1.727 10.378 -1.518 1.00 85.62 72 PHE A C 1
ATOM 599 O O . PHE A 1 72 ? -2.867 10.599 -1.916 1.00 85.62 72 PHE A O 1
ATOM 606 N N . THR A 1 73 ? -0.883 9.592 -2.184 1.00 86.56 73 THR A N 1
ATOM 607 C CA . THR A 1 73 ? -1.242 8.906 -3.429 1.00 86.56 73 THR A CA 1
ATOM 608 C C . THR A 1 73 ? -1.345 7.405 -3.199 1.00 86.56 73 THR A C 1
ATOM 610 O O . THR A 1 73 ? -0.403 6.781 -2.709 1.00 86.56 73 THR A O 1
ATOM 613 N N . ILE A 1 74 ? -2.472 6.807 -3.591 1.00 89.44 74 ILE A N 1
ATOM 614 C CA . ILE A 1 74 ? -2.654 5.351 -3.589 1.00 89.44 74 ILE A CA 1
ATOM 615 C C . ILE A 1 74 ? -2.270 4.798 -4.960 1.00 89.44 74 ILE A C 1
ATOM 617 O O . ILE A 1 74 ? -2.846 5.182 -5.976 1.00 89.44 74 ILE A O 1
ATOM 621 N N . ILE A 1 75 ? -1.350 3.833 -4.979 1.00 90.69 75 ILE A N 1
ATOM 622 C CA . ILE A 1 75 ? -1.007 3.066 -6.177 1.00 90.69 75 ILE A CA 1
ATOM 623 C C . ILE A 1 75 ? -1.453 1.622 -5.963 1.00 90.69 75 ILE A C 1
ATOM 625 O O . ILE A 1 75 ? -1.011 0.937 -5.040 1.00 90.69 75 ILE A O 1
ATOM 629 N N . GLY A 1 76 ? -2.353 1.161 -6.828 1.00 89.44 76 GLY A N 1
ATOM 630 C CA . GLY A 1 76 ? -2.913 -0.182 -6.775 1.00 89.44 76 GLY A CA 1
ATOM 631 C C . GLY A 1 76 ? -2.727 -0.927 -8.089 1.00 89.44 76 GLY A C 1
ATOM 632 O O . GLY A 1 76 ? -2.714 -0.332 -9.164 1.00 89.44 76 GLY A O 1
ATOM 633 N N . SER A 1 77 ? -2.622 -2.250 -7.988 1.00 90.50 77 SER A N 1
ATOM 634 C CA . SER A 1 77 ? -2.661 -3.152 -9.136 1.00 90.50 77 SER A CA 1
ATOM 635 C C . SER A 1 77 ? -3.663 -4.283 -8.903 1.00 90.50 77 SER A C 1
ATOM 637 O O . SER A 1 77 ? -3.784 -4.829 -7.796 1.00 90.50 77 SER A O 1
ATOM 639 N N . GLY A 1 78 ? -4.399 -4.614 -9.963 1.00 89.50 78 GLY A N 1
ATOM 640 C CA . GLY A 1 78 ? -5.384 -5.684 -10.010 1.00 89.50 78 GLY A CA 1
ATOM 641 C C . GLY A 1 78 ? -5.200 -6.507 -11.280 1.00 89.50 78 GLY A C 1
ATOM 642 O O . GLY A 1 78 ? -5.113 -5.954 -12.372 1.00 89.50 78 GLY A O 1
ATOM 643 N N . VAL A 1 79 ? -5.143 -7.829 -11.125 1.00 88.19 79 VAL A N 1
ATOM 644 C CA . VAL A 1 79 ? -5.008 -8.777 -12.235 1.00 88.19 79 VAL A CA 1
ATOM 645 C C . VAL A 1 79 ? -6.188 -9.741 -12.190 1.00 88.19 79 VAL A C 1
ATOM 647 O O . VAL A 1 79 ? -6.368 -10.461 -11.206 1.00 88.19 79 VAL A O 1
ATOM 650 N N . ASP A 1 80 ? -6.981 -9.751 -13.260 1.00 91.50 80 ASP A N 1
ATOM 651 C CA . ASP A 1 80 ? -8.009 -10.764 -13.506 1.00 91.50 80 ASP A CA 1
ATOM 652 C C . ASP A 1 80 ? -7.308 -12.066 -13.916 1.00 91.50 80 ASP A C 1
ATOM 654 O O . ASP A 1 80 ? -6.802 -12.195 -15.035 1.00 91.50 80 ASP A O 1
ATOM 658 N N . LYS A 1 81 ? -7.209 -13.005 -12.968 1.00 87.81 81 LYS A N 1
ATOM 659 C CA . LYS A 1 81 ? -6.436 -14.242 -13.139 1.00 87.81 81 LYS A CA 1
ATOM 660 C C . LYS A 1 81 ? -6.998 -15.112 -14.259 1.00 87.81 81 LYS A C 1
ATOM 662 O O . LYS A 1 81 ? -6.220 -15.661 -15.035 1.00 87.81 81 LYS A O 1
ATOM 667 N N . ASP A 1 82 ? -8.319 -15.190 -14.376 1.00 90.31 82 ASP A N 1
ATOM 668 C CA . ASP A 1 82 ? -8.975 -16.061 -15.348 1.00 90.31 82 ASP A CA 1
ATOM 669 C C . ASP A 1 82 ? -8.750 -15.546 -16.764 1.00 90.31 82 ASP A C 1
ATOM 671 O O . ASP A 1 82 ? -8.355 -16.305 -17.652 1.00 90.31 82 ASP A O 1
ATOM 675 N N . LYS A 1 83 ? -8.929 -14.237 -16.982 1.00 92.44 83 LYS A N 1
ATOM 676 C CA . LYS A 1 83 ? -8.627 -13.623 -18.283 1.00 92.44 83 LYS A CA 1
ATOM 677 C C . LYS A 1 83 ? -7.141 -13.702 -18.617 1.00 92.44 83 LYS A C 1
ATOM 679 O O . LYS A 1 83 ? -6.793 -13.957 -19.769 1.00 92.44 83 LYS A O 1
ATOM 684 N N . HIS A 1 84 ? -6.268 -13.510 -17.629 1.00 90.50 84 HIS A N 1
ATOM 685 C CA . HIS A 1 84 ? -4.818 -13.571 -17.818 1.00 90.50 84 HIS A CA 1
ATOM 686 C C . HIS A 1 84 ? -4.356 -14.968 -18.245 1.00 90.50 84 HIS A C 1
ATOM 688 O O . HIS A 1 84 ? -3.661 -15.108 -19.251 1.00 90.50 84 HIS A O 1
ATOM 694 N N . ILE A 1 85 ? -4.807 -16.014 -17.550 1.00 90.25 85 ILE A N 1
ATOM 695 C CA . ILE A 1 85 ? -4.476 -17.403 -17.891 1.00 90.25 85 ILE A CA 1
ATOM 696 C C . ILE A 1 85 ? -5.049 -17.774 -19.261 1.00 90.25 85 ILE A C 1
ATOM 698 O O . ILE A 1 85 ? -4.328 -18.335 -20.082 1.00 90.25 85 ILE A O 1
ATOM 702 N N . LYS A 1 86 ? -6.306 -17.411 -19.554 1.00 93.31 86 LYS A N 1
ATOM 703 C CA . LYS A 1 86 ? -6.921 -17.672 -20.868 1.00 93.31 86 LYS A CA 1
ATOM 704 C C . LYS A 1 86 ? -6.140 -17.035 -22.018 1.00 93.31 86 LYS A C 1
ATOM 706 O O . LYS A 1 86 ? -6.037 -17.634 -23.081 1.00 93.31 86 LYS A O 1
ATOM 711 N N . LYS A 1 87 ? -5.587 -15.837 -21.810 1.00 92.81 87 LYS A N 1
ATOM 712 C CA . LYS A 1 87 ? -4.847 -15.101 -22.841 1.00 92.81 87 LYS A CA 1
ATOM 713 C C . LYS A 1 87 ? -3.433 -15.637 -23.071 1.00 92.81 87 LYS A C 1
ATOM 715 O O . LYS A 1 87 ? -2.990 -15.681 -24.213 1.00 92.81 87 LYS A O 1
ATOM 720 N N . TYR A 1 88 ? -2.714 -15.995 -22.006 1.00 90.75 88 TYR A N 1
ATOM 721 C CA . TYR A 1 88 ? -1.277 -16.301 -22.083 1.00 90.75 88 TYR A CA 1
ATOM 722 C C . TYR A 1 88 ? -0.933 -17.786 -21.876 1.00 90.75 88 TYR A C 1
ATOM 724 O O . TYR A 1 88 ? 0.209 -18.187 -22.103 1.00 90.75 88 TYR A O 1
ATOM 732 N N . GLY A 1 89 ? -1.898 -18.616 -21.470 1.00 90.88 89 GLY A N 1
ATOM 733 C CA . GLY A 1 89 ? -1.732 -20.058 -21.293 1.00 90.88 89 GLY A CA 1
ATOM 734 C C . GLY A 1 89 ? -0.537 -20.410 -20.404 1.00 90.88 89 GLY 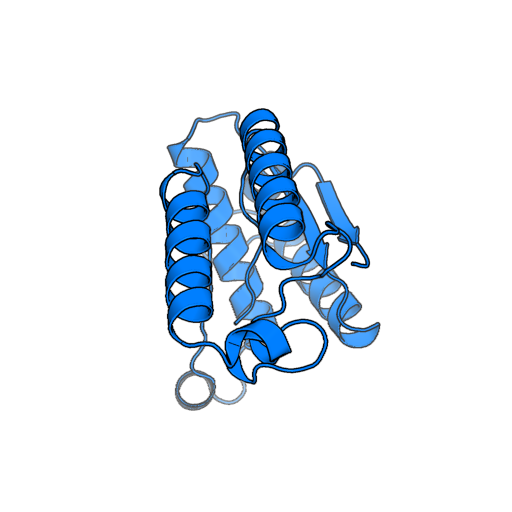A C 1
ATOM 735 O O . GLY A 1 89 ? -0.346 -19.830 -19.337 1.00 90.88 89 GLY A O 1
ATOM 736 N N . LYS A 1 90 ? 0.312 -21.333 -20.873 1.00 85.81 90 LYS A N 1
ATOM 737 C CA . LYS A 1 90 ? 1.542 -21.750 -20.170 1.00 85.81 90 LYS A CA 1
ATOM 738 C C . LYS A 1 90 ? 2.571 -20.621 -19.993 1.00 85.81 90 LYS A C 1
ATOM 740 O O . LYS A 1 90 ? 3.432 -20.731 -19.131 1.00 85.81 90 LYS A O 1
ATOM 745 N N . GLY A 1 91 ? 2.490 -19.555 -20.792 1.00 85.50 91 GLY A N 1
ATOM 746 C CA . GLY A 1 91 ? 3.352 -18.375 -20.679 1.00 85.50 91 GLY A CA 1
ATOM 747 C C . GLY A 1 91 ? 2.826 -17.311 -19.711 1.00 85.50 91 GLY A C 1
ATOM 748 O O . GLY A 1 91 ? 3.433 -16.245 -19.588 1.00 85.50 91 GLY A O 1
ATOM 749 N N . ALA A 1 92 ? 1.691 -17.552 -19.044 1.00 85.00 92 ALA A N 1
ATOM 750 C CA . ALA A 1 92 ? 1.124 -16.609 -18.093 1.00 85.00 92 ALA A CA 1
ATOM 751 C C . ALA A 1 92 ? 2.089 -16.381 -16.921 1.00 85.00 92 ALA A C 1
ATOM 753 O O . ALA A 1 92 ? 2.360 -17.279 -16.126 1.00 85.00 92 ALA A O 1
ATOM 754 N N . LYS A 1 93 ? 2.590 -15.147 -16.797 1.00 83.44 93 LYS A N 1
ATOM 755 C CA . LYS A 1 93 ? 3.361 -14.730 -15.620 1.00 83.44 93 LYS A CA 1
ATOM 756 C C . LYS A 1 93 ? 2.497 -14.825 -14.369 1.00 83.44 93 LYS A C 1
ATOM 758 O O . LYS A 1 93 ? 1.298 -14.542 -14.433 1.00 83.44 93 LYS A O 1
ATOM 763 N N . ASP A 1 94 ? 3.129 -15.140 -13.243 1.00 86.00 94 ASP A N 1
ATOM 764 C CA . ASP A 1 94 ? 2.453 -15.142 -11.952 1.00 86.00 94 ASP A CA 1
ATOM 765 C C . ASP A 1 94 ? 1.783 -13.769 -11.679 1.00 86.00 94 ASP A C 1
ATOM 767 O O . ASP A 1 94 ? 2.440 -12.726 -11.806 1.00 86.00 94 ASP A O 1
ATOM 771 N N . PRO A 1 95 ? 0.482 -13.734 -11.325 1.00 85.81 95 PRO A N 1
ATOM 772 C CA . PRO A 1 95 ? -0.249 -12.490 -11.097 1.00 85.81 95 PRO A CA 1
ATOM 773 C C . PRO A 1 95 ? 0.323 -11.607 -9.984 1.00 85.81 95 PRO A C 1
ATOM 775 O O . PRO A 1 95 ? 0.159 -10.387 -10.047 1.00 85.81 95 PRO A O 1
ATOM 778 N N . TYR A 1 96 ? 0.969 -12.178 -8.962 1.00 81.25 96 TYR A N 1
ATOM 779 C CA . TYR A 1 96 ? 1.584 -11.396 -7.887 1.00 81.25 96 TYR A CA 1
ATOM 780 C C . TYR A 1 96 ? 2.856 -10.719 -8.380 1.00 81.25 96 TYR A C 1
ATOM 782 O O . TYR A 1 96 ? 3.015 -9.513 -8.174 1.00 81.25 96 TYR A O 1
ATOM 790 N N . ASN A 1 97 ? 3.692 -11.455 -9.112 1.00 85.94 97 ASN A N 1
ATOM 791 C CA . ASN A 1 97 ? 4.895 -10.900 -9.724 1.00 85.94 97 ASN A CA 1
ATOM 792 C C . ASN A 1 97 ? 4.555 -9.766 -10.695 1.00 85.94 97 ASN A C 1
ATOM 794 O O . ASN A 1 97 ? 5.151 -8.687 -10.644 1.00 85.94 97 ASN A O 1
ATOM 798 N N . LEU A 1 98 ? 3.531 -9.982 -11.526 1.00 89.44 98 LEU A N 1
ATOM 799 C CA . LEU A 1 98 ? 3.019 -8.971 -12.445 1.00 89.44 98 LEU A CA 1
ATOM 800 C C . LEU A 1 98 ? 2.498 -7.735 -11.702 1.00 89.44 98 LEU A C 1
ATOM 802 O O . LEU A 1 98 ? 2.786 -6.603 -12.091 1.00 89.44 98 LEU A O 1
ATOM 806 N N . SER A 1 99 ? 1.766 -7.949 -10.606 1.00 91.25 99 SER A N 1
ATOM 807 C CA . SER A 1 99 ? 1.221 -6.857 -9.803 1.00 91.25 99 SER A CA 1
ATOM 808 C C . SER A 1 99 ? 2.324 -5.973 -9.225 1.00 91.25 99 SER A C 1
ATOM 810 O O . SER A 1 99 ? 2.190 -4.753 -9.283 1.00 91.25 99 SER A O 1
ATOM 812 N N . LEU A 1 100 ? 3.413 -6.558 -8.708 1.00 91.50 100 LEU A N 1
ATOM 813 C CA . LEU A 1 100 ? 4.533 -5.783 -8.170 1.00 91.50 100 LEU A CA 1
ATOM 814 C C . LEU A 1 100 ? 5.211 -4.949 -9.260 1.00 91.50 100 LEU A C 1
ATOM 816 O O . LEU A 1 100 ? 5.437 -3.761 -9.046 1.00 91.50 100 LEU A O 1
ATOM 820 N N . SER A 1 101 ? 5.470 -5.528 -10.438 1.00 92.94 101 SER A N 1
ATOM 821 C CA . SER A 1 101 ? 6.032 -4.778 -11.568 1.00 92.94 101 SER A CA 1
ATOM 822 C C . SER A 1 101 ? 5.164 -3.577 -11.939 1.00 92.94 101 SER A C 1
ATOM 824 O O . SER A 1 101 ? 5.688 -2.474 -12.057 1.00 92.94 101 SER A O 1
ATOM 826 N N . PHE A 1 102 ? 3.844 -3.757 -12.042 1.00 93.81 102 PHE A N 1
ATOM 827 C CA . PHE A 1 102 ? 2.932 -2.655 -12.358 1.00 93.81 102 PHE A CA 1
ATOM 828 C C . PHE A 1 102 ? 2.937 -1.564 -11.295 1.00 93.81 102 PHE A C 1
ATOM 830 O O . PHE A 1 102 ? 2.925 -0.384 -11.634 1.00 93.81 102 PHE A O 1
ATOM 837 N N . VAL A 1 103 ? 2.969 -1.924 -10.013 1.00 94.25 103 VAL A N 1
ATOM 838 C CA . VAL A 1 103 ? 3.055 -0.905 -8.968 1.00 94.25 103 VAL A CA 1
ATOM 839 C C . VAL A 1 103 ? 4.376 -0.146 -9.068 1.00 94.25 103 VAL A C 1
ATOM 841 O O . VAL A 1 103 ? 4.345 1.080 -9.037 1.00 94.25 103 VAL A O 1
ATOM 844 N N . ILE A 1 104 ? 5.515 -0.832 -9.196 1.00 94.12 104 ILE A N 1
ATOM 845 C CA . ILE A 1 104 ? 6.824 -0.168 -9.275 1.00 94.12 104 ILE A CA 1
ATOM 846 C C . ILE A 1 104 ? 6.888 0.770 -10.487 1.00 94.12 104 ILE A C 1
ATOM 848 O O . ILE A 1 104 ? 7.358 1.896 -10.355 1.00 94.12 104 ILE A O 1
ATOM 852 N N . GLU A 1 105 ? 6.339 0.368 -11.635 1.00 94.62 105 GLU A N 1
ATOM 853 C CA . GLU A 1 105 ? 6.211 1.242 -12.810 1.00 94.62 105 GLU A CA 1
ATOM 854 C C . GLU A 1 105 ? 5.429 2.517 -12.492 1.00 94.62 105 GLU A C 1
ATOM 856 O O . GLU A 1 105 ? 5.899 3.627 -12.741 1.00 94.62 105 GLU A O 1
ATOM 861 N N . ARG A 1 106 ? 4.237 2.367 -11.904 1.00 94.50 106 ARG A N 1
ATOM 862 C CA . ARG A 1 106 ? 3.374 3.501 -11.556 1.00 94.50 106 ARG A CA 1
ATOM 863 C C . ARG A 1 106 ? 3.995 4.393 -10.488 1.00 94.50 106 ARG A C 1
ATOM 865 O O . ARG A 1 106 ? 3.817 5.604 -10.554 1.00 94.50 106 ARG A O 1
ATOM 872 N N . LEU A 1 107 ? 4.736 3.813 -9.549 1.00 93.56 107 LEU A N 1
ATOM 873 C CA . LEU A 1 107 ? 5.483 4.542 -8.530 1.00 93.56 107 LEU A CA 1
ATOM 874 C C . LEU A 1 107 ? 6.580 5.393 -9.164 1.00 93.56 107 LEU A C 1
ATOM 876 O O . LEU A 1 107 ? 6.646 6.585 -8.886 1.00 93.56 107 LEU A O 1
ATOM 880 N N . VAL A 1 108 ? 7.385 4.818 -10.060 1.00 93.62 108 VAL A N 1
ATOM 881 C CA . VAL A 1 108 ? 8.420 5.563 -10.791 1.00 93.62 108 VAL A CA 1
ATOM 882 C C . VAL A 1 108 ? 7.799 6.724 -11.568 1.00 93.62 108 VAL A C 1
ATOM 884 O O . VAL A 1 108 ? 8.251 7.856 -11.425 1.00 93.62 108 VAL A O 1
ATOM 887 N N . PHE A 1 109 ? 6.714 6.484 -12.310 1.00 93.25 109 PHE A N 1
ATOM 888 C CA . PHE A 1 109 ? 6.039 7.550 -13.059 1.00 93.25 109 PHE A CA 1
ATOM 889 C C . PHE A 1 109 ? 5.465 8.644 -12.156 1.00 93.25 109 PHE A C 1
ATOM 891 O O . PHE A 1 109 ? 5.586 9.820 -12.485 1.00 93.25 109 PHE A O 1
ATOM 898 N N . CYS A 1 110 ? 4.890 8.270 -11.012 1.00 91.12 110 CYS A N 1
ATOM 899 C CA . CYS A 1 110 ? 4.404 9.219 -10.014 1.00 91.12 110 CYS A CA 1
ATOM 900 C C . CYS A 1 110 ? 5.542 10.094 -9.464 1.00 91.12 110 CYS A C 1
ATOM 902 O O . CYS A 1 110 ? 5.395 11.309 -9.330 1.00 91.12 110 CYS A O 1
ATOM 904 N N . LEU A 1 111 ? 6.707 9.506 -9.179 1.00 90.06 111 LEU A N 1
ATOM 905 C CA . LEU A 1 111 ? 7.872 10.265 -8.720 1.00 90.06 111 LEU A CA 1
ATOM 906 C C . LEU A 1 111 ? 8.363 11.239 -9.793 1.00 90.06 111 LEU A C 1
ATOM 908 O O . LEU A 1 111 ? 8.680 12.377 -9.467 1.00 90.06 111 LEU A O 1
ATOM 912 N N . ASP A 1 112 ? 8.370 10.826 -11.060 1.00 89.62 112 ASP A N 1
ATOM 913 C CA . ASP A 1 112 ? 8.799 11.681 -12.168 1.00 89.62 112 ASP A CA 1
ATOM 914 C C . ASP A 1 112 ? 7.881 12.885 -12.384 1.00 89.62 112 ASP A C 1
ATOM 916 O O . ASP A 1 112 ? 8.371 13.988 -12.618 1.00 89.62 112 ASP A O 1
ATOM 920 N N . THR A 1 113 ? 6.564 12.711 -12.235 1.00 87.81 113 THR A N 1
ATOM 921 C CA . THR A 1 113 ? 5.615 13.835 -12.298 1.00 87.81 113 THR A CA 1
ATOM 922 C C . THR A 1 113 ? 5.783 14.830 -11.149 1.00 87.81 113 THR A C 1
ATOM 924 O O . THR A 1 113 ? 5.430 15.994 -11.299 1.00 87.81 113 THR A O 1
ATOM 927 N N . ASN A 1 114 ? 6.355 14.394 -10.023 1.00 80.62 114 ASN A N 1
ATOM 928 C CA . ASN A 1 114 ? 6.562 15.213 -8.826 1.00 80.62 114 ASN A CA 1
ATOM 929 C C . ASN A 1 114 ? 7.983 15.810 -8.725 1.00 80.62 114 ASN A C 1
ATOM 931 O O . ASN A 1 114 ? 8.315 16.461 -7.728 1.00 80.62 114 ASN A O 1
ATOM 935 N N . GLY A 1 115 ? 8.833 15.590 -9.736 1.00 78.81 115 GLY A N 1
ATOM 936 C CA . GLY A 1 115 ? 10.170 16.177 -9.845 1.00 78.81 115 GLY A CA 1
ATOM 937 C C . GLY A 1 115 ? 11.258 15.181 -10.257 1.00 78.81 115 GLY A C 1
ATOM 938 O O . GLY A 1 115 ? 11.207 13.984 -9.976 1.00 78.81 115 GLY A O 1
ATOM 939 N N . THR A 1 116 ? 12.310 15.689 -10.896 1.00 72.06 116 THR A N 1
ATOM 940 C CA . THR A 1 116 ? 13.385 14.867 -11.479 1.00 72.06 116 THR A CA 1
ATOM 941 C C . THR A 1 116 ? 14.213 14.108 -10.433 1.00 72.06 116 THR A C 1
ATOM 943 O O . THR A 1 116 ? 14.527 12.936 -10.650 1.00 72.06 116 THR A O 1
ATOM 946 N N . ASN A 1 117 ? 14.465 14.706 -9.263 1.00 78.94 117 ASN A N 1
ATOM 947 C CA . ASN A 1 117 ? 15.293 14.139 -8.184 1.00 78.94 117 ASN A CA 1
ATOM 948 C C . ASN A 1 117 ? 14.496 13.556 -7.002 1.00 78.94 117 ASN A C 1
ATOM 950 O O . ASN A 1 117 ? 15.016 13.447 -5.894 1.00 78.94 117 ASN A O 1
ATOM 954 N N . ARG A 1 118 ? 13.227 13.186 -7.200 1.00 86.94 118 ARG A N 1
ATOM 955 C CA . ARG A 1 118 ? 12.447 12.508 -6.153 1.00 86.94 118 ARG A CA 1
ATOM 956 C C . ARG A 1 118 ? 12.786 11.017 -6.110 1.00 86.94 118 ARG A C 1
ATOM 958 O O . ARG A 1 118 ? 12.750 10.349 -7.145 1.00 86.94 118 ARG A O 1
ATOM 965 N N . SER A 1 119 ? 13.048 10.505 -4.912 1.00 89.25 119 SER A N 1
ATOM 966 C CA . SER A 1 119 ? 13.213 9.082 -4.615 1.00 89.25 119 SER A CA 1
ATOM 967 C C . SER A 1 119 ? 12.369 8.679 -3.404 1.00 89.25 119 SER A C 1
ATOM 969 O O . SER A 1 119 ? 11.785 9.532 -2.732 1.00 89.25 119 SER A O 1
ATOM 971 N N . VAL A 1 120 ? 12.240 7.376 -3.160 1.00 89.81 120 VAL A N 1
ATOM 972 C CA . VAL A 1 120 ? 11.354 6.832 -2.128 1.00 89.81 120 VAL A CA 1
ATOM 973 C C . VAL A 1 120 ? 11.976 5.646 -1.402 1.00 89.81 120 VAL A C 1
ATOM 975 O O . VAL A 1 120 ? 12.727 4.855 -1.979 1.00 89.81 120 VAL A O 1
ATOM 978 N N . ASP A 1 121 ? 11.584 5.501 -0.142 1.00 91.19 121 ASP A N 1
ATOM 979 C CA . ASP A 1 121 ? 11.822 4.312 0.660 1.00 91.19 121 ASP A CA 1
ATOM 980 C C . ASP A 1 121 ? 10.562 3.450 0.677 1.00 91.19 121 ASP A C 1
ATOM 982 O O . ASP A 1 121 ? 9.471 3.892 1.042 1.00 91.19 121 ASP A O 1
ATOM 986 N N . ILE A 1 122 ? 10.709 2.189 0.289 1.00 91.31 122 ILE A N 1
ATOM 987 C CA . ILE A 1 122 ? 9.621 1.224 0.245 1.00 91.31 122 ILE A CA 1
ATOM 988 C C . ILE A 1 122 ? 9.675 0.360 1.502 1.00 91.31 122 ILE A C 1
ATOM 990 O O . ILE A 1 122 ? 10.652 -0.345 1.770 1.00 91.31 122 ILE A O 1
ATOM 994 N N . THR A 1 123 ? 8.578 0.378 2.256 1.00 90.06 123 THR A N 1
ATOM 995 C CA . THR A 1 123 ? 8.355 -0.531 3.384 1.00 90.06 123 THR A CA 1
ATOM 996 C C . THR A 1 123 ? 7.134 -1.393 3.113 1.00 90.06 123 THR A C 1
ATOM 998 O O . THR A 1 123 ? 6.028 -0.886 2.906 1.00 90.06 123 THR A O 1
ATOM 1001 N N . ILE A 1 124 ? 7.337 -2.706 3.119 1.00 88.31 124 ILE A N 1
ATOM 1002 C CA . ILE A 1 124 ? 6.308 -3.704 2.842 1.00 88.31 124 ILE A CA 1
ATOM 1003 C C . ILE A 1 124 ? 6.008 -4.483 4.113 1.00 88.31 124 ILE A C 1
ATOM 1005 O O . ILE A 1 124 ? 6.894 -4.814 4.895 1.00 88.31 124 ILE A O 1
ATOM 1009 N N . GLU A 1 125 ? 4.732 -4.769 4.318 1.00 87.62 125 GLU A N 1
ATOM 1010 C CA . GLU A 1 125 ? 4.268 -5.578 5.435 1.00 87.62 125 GLU A CA 1
ATOM 1011 C C . GLU A 1 125 ? 4.498 -7.060 5.154 1.00 87.62 125 GLU A C 1
ATOM 1013 O O . GLU A 1 125 ? 4.129 -7.558 4.086 1.00 87.62 125 GLU A O 1
ATOM 1018 N N . LYS A 1 126 ? 5.108 -7.757 6.114 1.00 88.56 126 LYS A N 1
ATOM 1019 C CA . LYS A 1 126 ? 5.357 -9.198 6.021 1.00 88.56 126 LYS A CA 1
ATOM 1020 C C . LYS A 1 126 ? 4.052 -9.983 5.993 1.00 88.56 126 LYS A C 1
ATOM 1022 O O . LYS A 1 126 ? 3.119 -9.682 6.733 1.00 88.56 126 LYS A O 1
ATOM 1027 N N . ARG A 1 127 ? 4.005 -11.025 5.163 1.00 83.62 127 ARG A N 1
ATOM 1028 C CA . ARG A 1 127 ? 2.816 -11.878 4.978 1.00 83.62 127 ARG A CA 1
ATOM 1029 C C . ARG A 1 127 ? 3.076 -13.354 5.255 1.00 83.62 127 ARG A C 1
ATOM 1031 O O . ARG A 1 127 ? 2.121 -14.099 5.447 1.00 83.62 127 ARG A O 1
ATOM 1038 N N . GLY A 1 128 ? 4.341 -13.760 5.306 1.00 88.44 128 GLY A N 1
ATOM 1039 C CA . GLY A 1 128 ? 4.747 -15.145 5.513 1.00 88.44 128 GLY A CA 1
ATOM 1040 C C . GLY A 1 128 ? 6.075 -15.421 4.823 1.00 88.44 128 GLY A C 1
ATOM 1041 O O . GLY A 1 128 ? 6.421 -14.770 3.845 1.00 88.44 128 GLY A O 1
ATOM 1042 N N . LYS A 1 129 ? 6.846 -16.395 5.323 1.00 90.06 129 LYS A N 1
ATOM 1043 C CA . LYS A 1 129 ? 8.212 -16.653 4.830 1.00 90.06 129 LYS A CA 1
ATOM 1044 C C . LYS A 1 129 ? 8.257 -16.902 3.316 1.00 90.06 129 LYS A C 1
ATOM 1046 O O . LYS A 1 129 ? 9.180 -16.442 2.653 1.00 90.06 129 LYS A O 1
ATOM 1051 N N . LYS A 1 130 ? 7.278 -17.635 2.779 1.00 90.44 130 LYS A N 1
ATOM 1052 C CA . LYS A 1 130 ? 7.220 -17.979 1.355 1.00 90.44 130 LYS A CA 1
ATOM 1053 C C . LYS A 1 130 ? 6.844 -16.764 0.508 1.00 90.44 130 LYS A C 1
ATOM 1055 O O . LYS A 1 130 ? 7.509 -16.487 -0.483 1.00 90.44 130 LYS A O 1
ATOM 1060 N N . GLU A 1 131 ? 5.802 -16.046 0.906 1.00 88.88 131 GLU A N 1
ATOM 1061 C CA . GLU A 1 131 ? 5.293 -14.858 0.222 1.00 88.88 131 GLU A CA 1
ATOM 1062 C C . GLU A 1 131 ? 6.322 -13.725 0.232 1.00 88.88 131 GLU A C 1
ATOM 1064 O O . GLU A 1 131 ? 6.535 -13.077 -0.791 1.00 88.88 131 GLU A O 1
ATOM 1069 N N . ASP A 1 132 ? 6.987 -13.519 1.369 1.00 90.69 132 ASP A N 1
ATOM 1070 C CA . ASP A 1 132 ? 8.037 -12.517 1.536 1.00 90.69 132 ASP A CA 1
ATOM 1071 C C . ASP A 1 132 ? 9.237 -12.837 0.630 1.00 90.69 132 ASP A C 1
ATOM 1073 O O . ASP A 1 132 ? 9.764 -11.938 -0.023 1.00 90.69 132 ASP A O 1
ATOM 1077 N N . GLN A 1 133 ? 9.634 -14.115 0.528 1.00 91.88 133 GLN A N 1
ATOM 1078 C CA . GLN A 1 133 ? 10.714 -14.538 -0.368 1.00 91.88 133 GLN A CA 1
ATOM 1079 C C . GLN A 1 133 ? 10.349 -14.320 -1.840 1.00 91.88 133 GLN A C 1
ATOM 1081 O O . GLN A 1 133 ? 11.122 -13.713 -2.571 1.00 91.88 133 GLN A O 1
ATOM 1086 N N . GLN A 1 134 ? 9.154 -14.741 -2.265 1.00 90.62 134 GLN A N 1
ATOM 1087 C CA . GLN A 1 134 ? 8.684 -14.533 -3.641 1.00 90.62 134 GLN A CA 1
ATOM 1088 C C . GLN A 1 134 ? 8.656 -13.047 -4.018 1.00 90.62 134 GLN A C 1
ATOM 1090 O O . GLN A 1 134 ? 9.013 -12.666 -5.133 1.00 90.62 134 GLN A O 1
ATOM 1095 N N . LEU A 1 135 ? 8.248 -12.200 -3.074 1.00 91.62 135 LEU A N 1
ATOM 1096 C CA . LEU A 1 135 ? 8.213 -10.759 -3.256 1.00 91.62 135 LEU A CA 1
ATOM 1097 C C . LEU A 1 135 ? 9.623 -10.167 -3.402 1.00 91.62 135 LEU A C 1
ATOM 1099 O O . LEU A 1 135 ? 9.838 -9.326 -4.276 1.00 91.62 135 LEU A O 1
ATOM 1103 N N . LEU A 1 136 ? 10.579 -10.620 -2.585 1.00 93.25 136 LEU A N 1
ATOM 1104 C CA . LEU A 1 136 ? 11.984 -10.218 -2.688 1.00 93.25 136 LEU A CA 1
ATOM 1105 C C . LEU A 1 136 ? 12.617 -10.680 -4.004 1.00 93.25 136 LEU A C 1
ATOM 1107 O O . LEU A 1 136 ? 13.284 -9.885 -4.663 1.00 93.25 136 LEU A O 1
ATOM 1111 N N . ASP A 1 137 ? 12.369 -11.920 -4.424 1.00 93.44 137 ASP A N 1
ATOM 1112 C CA . ASP A 1 137 ? 12.884 -12.467 -5.684 1.00 93.44 137 ASP A CA 1
ATOM 1113 C C . ASP A 1 137 ? 12.388 -11.647 -6.884 1.00 93.44 137 ASP A C 1
ATOM 1115 O O . ASP A 1 137 ? 13.162 -11.289 -7.781 1.00 93.44 137 ASP A O 1
ATOM 1119 N N . GLN A 1 138 ? 11.103 -11.277 -6.879 1.00 94.00 138 GLN A N 1
ATOM 1120 C CA . GLN A 1 138 ? 10.541 -10.418 -7.915 1.00 94.00 138 GLN A CA 1
ATOM 1121 C C . GLN A 1 138 ? 11.126 -9.004 -7.866 1.00 94.00 138 GLN A C 1
ATOM 1123 O O . GLN A 1 138 ? 11.436 -8.440 -8.915 1.00 94.00 138 GLN A O 1
ATOM 1128 N N . TYR A 1 139 ? 11.288 -8.419 -6.678 1.00 94.88 139 TYR A N 1
ATOM 1129 C CA . TYR A 1 139 ? 11.901 -7.099 -6.541 1.00 94.88 139 TYR A CA 1
ATOM 1130 C C . TYR A 1 139 ? 13.342 -7.085 -7.073 1.00 94.88 139 TYR A C 1
ATOM 1132 O O . TYR A 1 139 ? 13.692 -6.223 -7.878 1.00 94.88 139 TYR A O 1
ATOM 1140 N N . ASN A 1 140 ? 14.146 -8.092 -6.725 1.00 95.19 140 ASN A N 1
ATOM 1141 C CA . ASN A 1 140 ? 15.508 -8.250 -7.238 1.00 95.19 140 ASN A CA 1
ATOM 1142 C C . ASN A 1 140 ? 15.529 -8.422 -8.762 1.00 95.19 140 ASN A C 1
ATOM 1144 O O . ASN A 1 140 ? 16.358 -7.821 -9.440 1.00 95.19 140 ASN A O 1
ATOM 1148 N N . THR A 1 141 ? 14.571 -9.168 -9.320 1.00 95.12 141 THR A N 1
ATOM 1149 C CA . THR A 1 141 ? 14.413 -9.302 -10.777 1.00 95.12 141 THR A CA 1
ATOM 1150 C C . THR A 1 141 ? 14.134 -7.951 -11.443 1.00 95.12 141 THR A C 1
ATOM 1152 O O . THR A 1 141 ? 14.687 -7.664 -12.505 1.00 95.12 141 THR A O 1
ATOM 1155 N N . ILE A 1 142 ? 13.310 -7.099 -10.823 1.00 95.88 142 ILE A N 1
ATOM 1156 C CA . ILE A 1 142 ? 13.029 -5.744 -11.321 1.00 95.88 142 ILE A CA 1
ATOM 1157 C C . ILE A 1 142 ? 14.283 -4.862 -11.241 1.00 95.88 142 ILE A C 1
ATOM 1159 O O . ILE A 1 142 ? 14.533 -4.080 -12.154 1.00 95.88 142 ILE A O 1
ATOM 1163 N N . LEU A 1 143 ? 15.098 -4.988 -10.192 1.00 96.12 143 LEU A N 1
ATOM 1164 C CA . LEU A 1 143 ? 16.363 -4.252 -10.097 1.00 96.12 143 LEU A CA 1
ATOM 1165 C C . LEU A 1 143 ? 17.396 -4.706 -11.137 1.00 96.12 143 LEU A C 1
ATOM 1167 O O . LEU A 1 143 ? 18.183 -3.886 -11.608 1.00 96.12 143 LEU A O 1
ATOM 1171 N N . ASP A 1 144 ? 17.418 -5.989 -11.486 1.00 96.62 144 ASP A N 1
ATOM 1172 C CA . ASP A 1 144 ? 18.347 -6.544 -12.474 1.00 96.62 144 ASP A CA 1
ATOM 1173 C C . ASP A 1 144 ? 17.935 -6.181 -13.908 1.00 96.62 144 ASP A C 1
ATOM 1175 O O . ASP A 1 144 ? 18.734 -5.669 -14.687 1.00 96.62 144 ASP A O 1
ATOM 1179 N N . ARG A 1 145 ? 16.657 -6.386 -14.246 1.00 96.19 145 ARG A N 1
ATOM 1180 C CA . ARG A 1 145 ? 16.176 -6.361 -15.641 1.00 96.19 145 ARG A CA 1
ATOM 1181 C C . ARG A 1 145 ? 15.238 -5.207 -15.962 1.00 96.19 145 ARG A C 1
ATOM 1183 O O . ARG A 1 145 ? 14.891 -5.009 -17.123 1.00 96.19 145 ARG A O 1
ATOM 1190 N N . GLY A 1 146 ? 14.805 -4.463 -14.951 1.00 95.12 146 GLY A N 1
ATOM 1191 C CA . GLY A 1 146 ? 13.726 -3.498 -15.079 1.00 95.12 146 GLY A CA 1
ATOM 1192 C C . GLY A 1 146 ? 12.371 -4.174 -15.267 1.00 95.12 146 GLY A C 1
ATOM 1193 O O . GLY A 1 146 ? 12.151 -5.346 -14.950 1.00 95.12 146 GLY A O 1
ATOM 1194 N N . THR A 1 147 ? 11.437 -3.401 -15.794 1.00 94.81 147 THR A N 1
ATOM 1195 C CA . THR A 1 147 ? 10.108 -3.850 -16.198 1.00 94.81 147 THR A CA 1
ATOM 1196 C C . THR A 1 147 ? 9.908 -3.609 -17.694 1.00 94.81 147 THR A C 1
ATOM 1198 O O . THR A 1 147 ? 10.847 -3.272 -18.411 1.00 94.81 147 THR A O 1
ATOM 1201 N N . TYR A 1 148 ? 8.680 -3.781 -18.194 1.00 91.56 148 TYR A N 1
ATOM 1202 C CA . TYR A 1 148 ? 8.401 -3.527 -19.608 1.00 91.56 148 TYR A CA 1
ATOM 1203 C C . TYR A 1 148 ? 8.591 -2.046 -19.972 1.00 91.56 148 TYR A C 1
ATOM 1205 O O . TYR A 1 148 ? 9.093 -1.737 -21.049 1.00 91.56 148 TYR A O 1
ATOM 1213 N N . TYR A 1 149 ? 8.211 -1.133 -19.072 1.00 95.25 149 TYR A N 1
ATOM 1214 C CA . TYR A 1 149 ? 8.260 0.309 -19.333 1.00 95.25 149 TYR A CA 1
ATOM 1215 C C . TYR A 1 149 ? 9.396 1.056 -18.622 1.00 95.25 149 TYR A C 1
ATOM 1217 O O . TYR A 1 149 ? 9.679 2.205 -18.966 1.00 95.25 149 TYR A O 1
ATOM 1225 N N . VAL A 1 150 ? 10.040 0.451 -17.620 1.00 96.19 150 VAL A N 1
ATOM 1226 C CA . VAL A 1 150 ? 11.048 1.125 -16.794 1.00 96.19 150 VAL A CA 1
ATOM 1227 C C . VAL A 1 150 ? 12.347 0.332 -16.792 1.00 96.19 150 VAL A C 1
ATOM 1229 O O . VAL A 1 150 ? 12.387 -0.816 -16.363 1.00 96.19 150 VAL A O 1
ATOM 1232 N N . LYS A 1 151 ? 13.429 0.969 -17.244 1.00 97.00 151 LYS A N 1
ATOM 1233 C CA . LYS A 1 151 ? 14.778 0.390 -17.233 1.00 97.00 151 LYS A CA 1
ATOM 1234 C C . LYS A 1 151 ? 15.314 0.216 -15.800 1.00 97.00 151 LYS A C 1
ATOM 1236 O O . LYS A 1 151 ? 14.984 1.044 -14.944 1.00 97.00 151 LYS A O 1
ATOM 1241 N N . PRO A 1 152 ? 16.157 -0.798 -15.530 1.00 96.88 152 PRO A N 1
ATOM 1242 C CA . PRO A 1 152 ? 16.661 -1.084 -14.183 1.00 96.88 152 PRO A CA 1
ATOM 1243 C C . PRO A 1 152 ? 17.409 0.096 -13.548 1.00 96.88 152 PRO A C 1
ATOM 1245 O O . PRO A 1 152 ? 17.255 0.345 -12.353 1.00 96.88 152 PRO A O 1
ATOM 1248 N N . GLU A 1 153 ? 18.159 0.877 -14.328 1.00 95.88 153 GLU A N 1
ATOM 1249 C CA . GLU A 1 153 ? 18.886 2.057 -13.839 1.00 95.88 153 GLU A CA 1
ATOM 1250 C C . GLU A 1 153 ? 17.920 3.091 -13.258 1.00 95.88 153 GLU A C 1
ATOM 1252 O O . GLU A 1 153 ? 18.159 3.635 -12.184 1.00 95.88 153 GLU A O 1
ATOM 1257 N N . ARG A 1 154 ? 16.783 3.311 -13.928 1.00 94.31 154 ARG A N 1
ATOM 1258 C CA . ARG A 1 154 ? 15.752 4.255 -13.476 1.00 94.31 154 ARG A CA 1
ATOM 1259 C C . ARG A 1 154 ? 15.029 3.760 -12.227 1.00 94.31 154 ARG A C 1
ATOM 1261 O O . ARG A 1 154 ? 14.631 4.572 -11.404 1.00 94.31 154 ARG A O 1
ATOM 1268 N N . VAL A 1 155 ? 14.863 2.448 -12.053 1.00 94.69 155 VAL A N 1
ATOM 1269 C CA . VAL A 1 155 ? 14.324 1.906 -10.794 1.00 94.69 155 VAL A CA 1
ATOM 1270 C C . VAL A 1 155 ? 15.301 2.180 -9.647 1.00 94.69 155 VAL A C 1
ATOM 1272 O O . VAL A 1 155 ? 14.896 2.697 -8.607 1.00 94.69 155 VAL A O 1
ATOM 1275 N N . LYS A 1 156 ? 16.592 1.890 -9.857 1.00 94.50 156 LYS A N 1
ATOM 1276 C CA . LYS A 1 156 ? 17.655 2.066 -8.854 1.00 94.50 156 LYS A CA 1
ATOM 1277 C C . LYS A 1 156 ? 17.850 3.523 -8.432 1.00 94.50 156 LYS A C 1
ATOM 1279 O O . LYS A 1 156 ? 18.148 3.765 -7.271 1.00 94.50 156 LYS A O 1
ATOM 1284 N N . THR A 1 157 ? 17.661 4.491 -9.331 1.00 93.38 157 THR A N 1
ATOM 1285 C CA . THR A 1 157 ? 17.747 5.918 -8.966 1.00 93.38 157 THR A CA 1
ATOM 1286 C C . THR A 1 157 ? 16.538 6.417 -8.177 1.00 93.38 157 THR A C 1
ATOM 1288 O O . THR A 1 157 ? 16.644 7.415 -7.470 1.00 93.38 157 THR A O 1
ATOM 1291 N N . LYS A 1 158 ? 15.382 5.754 -8.296 1.00 92.31 158 LYS A N 1
ATOM 1292 C CA . LYS A 1 158 ? 14.128 6.189 -7.664 1.00 92.31 158 LYS A CA 1
ATOM 1293 C C . LYS A 1 158 ? 13.833 5.502 -6.337 1.00 92.31 158 LYS A C 1
ATOM 1295 O O . LYS A 1 158 ? 13.081 6.062 -5.546 1.00 92.31 158 LYS A O 1
ATOM 1300 N N . ILE A 1 159 ? 14.393 4.322 -6.075 1.00 93.19 159 ILE A N 1
ATOM 1301 C CA . ILE A 1 159 ? 14.144 3.561 -4.843 1.00 93.19 159 ILE A CA 1
ATOM 1302 C C . ILE A 1 159 ? 15.435 3.487 -4.029 1.00 93.19 159 ILE A C 1
ATOM 1304 O O . ILE A 1 159 ? 16.351 2.762 -4.411 1.00 93.19 159 ILE A O 1
ATOM 1308 N N . ASN A 1 160 ? 15.506 4.196 -2.896 1.00 90.94 160 ASN A N 1
ATOM 1309 C CA . ASN A 1 160 ? 16.721 4.186 -2.065 1.00 90.94 160 ASN A CA 1
ATOM 1310 C C . ASN A 1 160 ? 16.763 2.960 -1.152 1.00 90.94 160 ASN A C 1
ATOM 1312 O O . ASN A 1 160 ? 17.813 2.351 -0.951 1.00 90.94 160 ASN A O 1
ATOM 1316 N N . LYS A 1 161 ? 15.610 2.599 -0.582 1.00 90.31 161 LYS A N 1
ATOM 1317 C CA . LYS A 1 161 ? 15.492 1.513 0.389 1.00 90.31 161 LYS A CA 1
ATOM 1318 C C . LYS A 1 161 ? 14.291 0.637 0.087 1.00 90.31 161 LYS A C 1
ATOM 1320 O O . LYS A 1 161 ? 13.221 1.123 -0.263 1.00 90.31 161 LYS A O 1
ATOM 1325 N N . PHE A 1 162 ? 14.463 -0.662 0.296 1.00 91.38 162 PHE A N 1
ATOM 1326 C CA . PHE A 1 162 ? 13.389 -1.643 0.245 1.00 91.38 162 PHE A CA 1
ATOM 1327 C C . PHE A 1 162 ? 13.481 -2.545 1.468 1.00 91.38 162 PHE A C 1
ATOM 1329 O O . PHE A 1 162 ? 14.511 -3.175 1.705 1.00 91.38 162 PHE A O 1
ATOM 1336 N N . SER A 1 163 ? 12.428 -2.581 2.281 1.00 90.75 163 SER A N 1
ATOM 1337 C CA . SER A 1 163 ? 12.448 -3.314 3.546 1.00 90.75 163 SER A CA 1
ATOM 1338 C C . SER A 1 163 ? 11.114 -3.965 3.878 1.00 90.75 163 SER A C 1
ATOM 1340 O O . SER A 1 163 ? 10.049 -3.511 3.461 1.00 90.75 163 SER A O 1
ATOM 1342 N N . LEU A 1 164 ? 11.193 -5.048 4.648 1.00 87.81 164 LEU A N 1
ATOM 1343 C CA . LEU A 1 164 ? 10.046 -5.785 5.158 1.00 87.81 164 LEU A CA 1
ATOM 1344 C C . LEU A 1 164 ? 9.877 -5.509 6.654 1.00 87.81 164 LEU A C 1
ATOM 1346 O O . LEU A 1 164 ? 10.767 -5.840 7.441 1.00 87.81 164 LEU A O 1
ATOM 1350 N N . SER A 1 165 ? 8.721 -4.985 7.054 1.00 85.19 165 SER A N 1
ATOM 1351 C CA . SER A 1 165 ? 8.365 -4.733 8.454 1.00 85.19 165 SER A CA 1
ATOM 1352 C C . SER A 1 165 ? 7.261 -5.678 8.919 1.00 85.19 165 SER A C 1
ATOM 1354 O O . SER A 1 165 ? 6.374 -6.040 8.144 1.00 85.19 165 SER A O 1
ATOM 1356 N N . LYS A 1 166 ? 7.302 -6.075 10.195 1.00 74.00 166 LYS A N 1
ATOM 1357 C CA . LYS A 1 166 ? 6.110 -6.606 10.872 1.00 74.00 166 LYS A CA 1
ATOM 1358 C C . LYS A 1 166 ? 5.255 -5.418 11.325 1.00 74.00 166 LYS A C 1
ATOM 1360 O O . LYS A 1 166 ? 5.827 -4.368 11.631 1.00 74.00 166 LYS A O 1
ATOM 1365 N N . THR A 1 167 ? 3.937 -5.579 11.291 1.00 59.28 167 THR A N 1
ATOM 1366 C CA . THR A 1 167 ? 2.998 -4.675 11.972 1.00 59.28 167 THR A CA 1
ATOM 1367 C C . THR A 1 167 ? 2.956 -5.021 13.451 1.00 59.28 167 THR A C 1
ATOM 1369 O O . THR A 1 167 ? 3.118 -6.227 13.761 1.00 59.28 167 THR A O 1
#

pLDDT: mean 89.38, std 12.57, range [27.33, 98.31]

Sequence (167 aa):
MSIVRSSFEESELIKLKEKISQFKNDFFKTDNIILHSKEIRKCDGSFQILFDLNLKKKFYNDLNKILSESNFTIIGSGVDKDKHIKKYGKGAKDPYNLSLSFVIERLVFCLDTNGTNRSVDITIEKRGKKEDQQLLDQYNTILDRGTYYVKPERVKTKINKFSLSKT